Protein AF-A0A523RBZ3-F1 (afdb_monomer_lite)

pLDDT: mean 72.41, std 16.03, range [45.22, 96.12]

Radius of gyration: 31.24 Å; chains: 1; bounding box: 75×28×69 Å

Sequence (90 aa):
MTNDKTYYAVVKAYNANGVLSNPSNEASAIPSGSKQWGGPGQPSEPSTGGIFNMPSSLIATGIVIGSALLVALIISIVIWALARKRKKVK

Secondary structure (DSSP, 8-state):
--TTPPEEE----B-TT-PBPPPPPPEEE---TT-------------TT------TTTTHHHHHHHHHHHHHHHHHHHHHHHHHHHTT--

Structure (mmCIF, N/CA/C/O backbone):
data_AF-A0A523RBZ3-F1
#
_entry.id   AF-A0A523RBZ3-F1
#
loop_
_atom_site.group_PDB
_atom_site.id
_atom_site.type_symbol
_atom_site.label_atom_id
_atom_site.label_alt_id
_atom_site.label_comp_id
_atom_site.label_asym_id
_atom_site.label_entity_id
_atom_site.label_seq_id
_atom_site.pdbx_PDB_ins_code
_atom_site.Cartn_x
_atom_site.Cartn_y
_atom_site.Cartn_z
_atom_site.occupancy
_atom_site.B_iso_or_equiv
_atom_site.auth_seq_id
_atom_site.auth_comp_id
_atom_site.auth_asym_id
_atom_site.auth_atom_id
_atom_site.pdbx_PDB_model_num
ATOM 1 N N . MET A 1 1 ? 13.959 -8.395 -19.938 1.00 60.53 1 MET A N 1
ATOM 2 C CA . MET A 1 1 ? 14.607 -7.583 -18.888 1.00 60.53 1 MET A CA 1
ATOM 3 C C . MET A 1 1 ? 16.103 -7.793 -19.033 1.00 60.53 1 MET A C 1
ATOM 5 O O . MET A 1 1 ? 16.514 -8.944 -19.106 1.00 60.53 1 MET A O 1
ATOM 9 N N . THR A 1 2 ? 16.889 -6.734 -19.185 1.00 69.75 2 THR A N 1
ATOM 10 C CA . THR A 1 2 ? 18.347 -6.834 -19.317 1.00 69.75 2 THR A CA 1
ATOM 11 C C . THR A 1 2 ? 18.938 -6.680 -17.925 1.00 69.75 2 THR A C 1
ATOM 13 O O . THR A 1 2 ? 18.597 -5.724 -17.228 1.00 69.75 2 THR A O 1
ATOM 16 N N . ASN A 1 3 ? 19.776 -7.627 -17.510 1.00 70.31 3 ASN A N 1
ATOM 17 C CA . ASN A 1 3 ? 20.476 -7.526 -16.233 1.00 70.31 3 ASN A CA 1
ATOM 18 C C . ASN A 1 3 ? 21.345 -6.256 -16.196 1.00 70.31 3 ASN A C 1
ATOM 20 O O . ASN A 1 3 ? 21.751 -5.748 -17.243 1.00 70.31 3 ASN A O 1
ATOM 24 N N . ASP A 1 4 ? 21.576 -5.734 -14.992 1.00 70.50 4 ASP A N 1
ATOM 25 C CA . ASP A 1 4 ? 22.446 -4.580 -14.712 1.00 70.50 4 ASP A CA 1
ATOM 26 C C . ASP A 1 4 ? 21.985 -3.227 -15.292 1.00 70.50 4 ASP A C 1
ATOM 28 O O . ASP A 1 4 ? 22.727 -2.244 -15.276 1.00 70.50 4 ASP A O 1
ATOM 32 N N . LYS A 1 5 ? 20.731 -3.127 -15.753 1.00 80.44 5 LYS A N 1
ATOM 33 C CA . LYS A 1 5 ? 20.067 -1.834 -15.984 1.00 80.44 5 LYS A CA 1
ATOM 34 C C . LYS A 1 5 ? 19.219 -1.444 -14.779 1.00 80.44 5 LYS A C 1
ATOM 36 O O . LYS A 1 5 ? 18.465 -2.264 -14.265 1.00 80.44 5 LYS A O 1
ATOM 41 N N . THR A 1 6 ? 19.283 -0.177 -14.377 1.00 83.50 6 THR A N 1
ATOM 42 C CA . THR A 1 6 ? 18.321 0.393 -13.427 1.00 83.50 6 THR A CA 1
ATOM 43 C C . THR A 1 6 ? 16.997 0.642 -14.137 1.00 83.50 6 THR A C 1
ATOM 45 O O . THR A 1 6 ? 16.943 1.346 -15.146 1.00 83.50 6 THR A O 1
ATOM 48 N N . TYR A 1 7 ? 15.929 0.067 -13.605 1.00 85.31 7 TYR A N 1
ATOM 49 C CA . TYR A 1 7 ? 14.557 0.295 -14.033 1.00 85.31 7 TYR A CA 1
ATOM 50 C C . TYR A 1 7 ? 13.873 1.214 -13.036 1.00 85.31 7 TYR A C 1
ATOM 52 O O . TYR A 1 7 ? 14.064 1.049 -11.835 1.00 85.31 7 TYR A O 1
ATOM 60 N N . TYR A 1 8 ? 13.062 2.138 -13.544 1.00 89.06 8 TYR A N 1
ATOM 61 C CA . TYR A 1 8 ? 12.250 3.062 -12.759 1.00 89.06 8 TYR A CA 1
ATOM 62 C C . TYR A 1 8 ? 10.775 2.780 -13.045 1.00 89.06 8 TYR A C 1
ATOM 64 O O . TYR A 1 8 ? 10.397 2.570 -14.200 1.00 89.06 8 TYR A O 1
ATOM 72 N N . ALA A 1 9 ? 9.952 2.737 -12.003 1.00 87.50 9 ALA A N 1
ATOM 73 C CA . ALA A 1 9 ? 8.537 2.416 -12.088 1.00 87.50 9 ALA A CA 1
ATOM 74 C C . ALA A 1 9 ? 7.697 3.451 -11.337 1.00 87.50 9 ALA A C 1
ATOM 76 O O . ALA A 1 9 ? 8.002 3.826 -10.205 1.00 87.50 9 ALA A O 1
ATOM 77 N N . VAL A 1 10 ? 6.604 3.861 -11.979 1.00 93.06 10 VAL A N 1
ATOM 78 C CA . VAL A 1 10 ? 5.548 4.704 -11.414 1.00 93.06 10 VAL A CA 1
ATOM 79 C C . VAL A 1 10 ? 4.218 4.019 -11.698 1.00 93.06 10 VAL A C 1
ATOM 81 O O . VAL A 1 10 ? 3.996 3.520 -12.803 1.00 93.06 10 VAL A O 1
ATOM 84 N N . VAL A 1 11 ? 3.327 3.998 -10.711 1.00 92.81 11 VAL A N 1
ATOM 85 C CA . VAL A 1 11 ? 2.008 3.371 -10.814 1.00 92.81 11 VAL A CA 1
ATOM 86 C C . VAL A 1 11 ? 0.928 4.447 -10.812 1.00 92.81 11 VAL A C 1
ATOM 88 O O . VAL A 1 11 ? 1.009 5.438 -10.084 1.00 92.81 11 VAL A O 1
ATOM 91 N N . LYS A 1 12 ? -0.103 4.245 -11.635 1.00 94.31 12 LYS A N 1
ATOM 92 C CA . LYS A 1 12 ? -1.340 5.030 -11.621 1.00 94.31 12 LYS A CA 1
ATOM 93 C C . LYS A 1 12 ? -2.519 4.087 -11.437 1.00 94.31 12 LYS A C 1
ATOM 95 O O . LYS A 1 12 ? -2.555 3.028 -12.061 1.00 94.31 12 LYS A O 1
ATOM 100 N N . ALA A 1 13 ? -3.468 4.474 -10.595 1.00 91.94 13 ALA A N 1
ATOM 101 C CA . ALA A 1 13 ? -4.681 3.707 -10.354 1.00 91.94 13 ALA A CA 1
ATOM 102 C C . ALA A 1 13 ? -5.863 4.314 -11.116 1.00 91.94 13 ALA A C 1
ATOM 104 O O . ALA A 1 13 ? -5.924 5.526 -11.322 1.00 91.94 13 ALA A O 1
ATOM 105 N N . TYR A 1 14 ? -6.814 3.463 -11.493 1.00 96.12 14 TYR A N 1
ATOM 106 C CA . TYR A 1 14 ? -8.126 3.876 -11.981 1.00 96.12 14 TYR A CA 1
ATOM 107 C C . TYR A 1 14 ? -9.163 3.631 -10.886 1.00 96.12 14 TYR A C 1
ATOM 109 O O . TYR A 1 14 ? -9.134 2.590 -10.229 1.00 96.12 14 TYR A O 1
ATOM 117 N N . ASN A 1 15 ? -10.089 4.569 -10.690 1.00 89.62 15 ASN A N 1
ATOM 118 C CA . ASN A 1 15 ? -11.271 4.314 -9.868 1.00 89.62 15 ASN A CA 1
ATOM 119 C C . ASN A 1 15 ? -12.371 3.597 -10.678 1.00 89.62 15 ASN A C 1
ATOM 121 O O . ASN A 1 15 ? -12.239 3.390 -11.884 1.00 89.62 15 ASN A O 1
ATOM 125 N N . ALA A 1 16 ? -13.483 3.249 -10.024 1.00 90.88 16 ALA A N 1
ATOM 126 C CA . ALA A 1 16 ? -14.612 2.560 -10.661 1.00 90.88 16 ALA A CA 1
ATOM 127 C C . ALA A 1 16 ? -15.239 3.333 -11.840 1.00 90.88 16 ALA A C 1
ATOM 129 O O . ALA A 1 16 ? -15.871 2.730 -12.701 1.00 90.88 16 ALA A O 1
ATOM 130 N N . ASN A 1 17 ? -15.027 4.651 -11.903 1.00 92.81 17 ASN A N 1
ATOM 131 C CA . ASN A 1 17 ? -15.514 5.519 -12.974 1.00 92.81 17 ASN A CA 1
ATOM 132 C C . ASN A 1 17 ? -14.480 5.697 -14.104 1.00 92.81 17 ASN A C 1
ATOM 134 O O . ASN A 1 17 ? -14.675 6.537 -14.978 1.00 92.81 17 ASN A O 1
ATOM 138 N N . GLY A 1 18 ? -13.359 4.968 -14.073 1.00 92.19 18 GLY A N 1
ATOM 139 C CA . GLY A 1 18 ? -12.296 5.072 -15.076 1.00 92.19 18 GLY A CA 1
ATOM 140 C C . GLY A 1 18 ? -11.463 6.355 -14.981 1.00 92.19 18 GLY A C 1
ATOM 141 O O . GLY A 1 18 ? -10.747 6.686 -15.924 1.00 92.19 18 GLY A O 1
ATOM 142 N N . VAL A 1 19 ? -11.519 7.080 -13.859 1.00 93.94 19 VAL A N 1
ATOM 143 C CA . VAL A 1 19 ? -10.703 8.284 -13.641 1.00 93.94 19 VAL A CA 1
ATOM 144 C C . VAL A 1 19 ? -9.336 7.900 -13.083 1.00 93.94 19 VAL A C 1
ATOM 146 O O . VAL A 1 19 ? -9.240 7.094 -12.154 1.00 93.94 19 VAL A O 1
ATOM 149 N N . LEU A 1 20 ? -8.291 8.510 -13.644 1.00 94.50 20 LEU A N 1
ATOM 150 C CA . LEU A 1 20 ? -6.896 8.276 -13.287 1.00 94.50 20 LEU A CA 1
ATOM 151 C C . LEU A 1 20 ? -6.501 9.013 -12.001 1.00 94.50 20 LEU A C 1
ATOM 153 O O . LEU A 1 20 ? -6.818 10.190 -11.830 1.00 94.50 20 LEU A O 1
ATOM 157 N N . SER A 1 21 ? -5.749 8.348 -11.127 1.00 92.81 21 SER A N 1
ATOM 158 C CA . SER A 1 21 ? -5.120 8.982 -9.971 1.00 92.81 21 SER A CA 1
ATOM 159 C C . SER A 1 21 ? -3.915 9.840 -10.370 1.00 92.81 21 SER A C 1
ATOM 161 O O . SER A 1 21 ? -3.330 9.689 -11.450 1.00 92.81 21 SER A O 1
ATOM 163 N N . ASN A 1 22 ? -3.461 10.671 -9.430 1.00 93.31 22 ASN A N 1
ATOM 164 C CA . ASN A 1 22 ? -2.098 11.195 -9.467 1.00 93.31 22 ASN A CA 1
ATOM 165 C C . ASN A 1 22 ? -1.078 10.033 -9.470 1.00 93.31 22 ASN A C 1
ATOM 167 O O . ASN A 1 22 ? -1.386 8.952 -8.950 1.00 93.31 22 ASN A O 1
ATOM 171 N N . PRO A 1 23 ? 0.111 10.223 -10.073 1.00 91.25 23 PRO A N 1
ATOM 172 C CA . PRO A 1 23 ? 1.168 9.214 -10.066 1.00 91.25 23 PRO A CA 1
ATOM 173 C C . PRO A 1 23 ? 1.655 8.897 -8.647 1.00 91.25 23 PRO A C 1
ATOM 175 O O . PRO A 1 23 ? 1.698 9.782 -7.792 1.00 91.25 23 PRO A O 1
ATOM 178 N N . SER A 1 24 ? 2.041 7.638 -8.412 1.00 90.00 24 SER A N 1
ATOM 179 C CA . SER A 1 24 ? 2.757 7.232 -7.199 1.00 90.00 24 SER A CA 1
ATOM 180 C C . SER A 1 24 ? 4.134 7.899 -7.106 1.00 90.00 24 SER A C 1
ATOM 182 O O . SER A 1 24 ? 4.624 8.499 -8.065 1.00 90.00 24 SER A O 1
ATOM 184 N N . ASN A 1 25 ? 4.807 7.723 -5.969 1.00 89.19 25 ASN A N 1
ATOM 185 C CA . ASN A 1 25 ? 6.250 7.930 -5.904 1.00 89.19 25 ASN A CA 1
ATOM 186 C C . ASN A 1 25 ? 6.980 6.988 -6.880 1.00 89.19 25 ASN A C 1
ATOM 188 O O . ASN A 1 25 ? 6.480 5.907 -7.211 1.00 89.19 25 ASN A O 1
ATOM 192 N N . GLU A 1 26 ? 8.160 7.408 -7.331 1.00 91.50 26 GLU A N 1
ATOM 193 C CA . GLU A 1 26 ? 9.024 6.609 -8.198 1.00 91.50 26 GLU A CA 1
ATOM 194 C C . GLU A 1 26 ? 9.758 5.537 -7.381 1.00 91.50 26 GLU A C 1
ATOM 196 O O . GLU A 1 26 ? 10.297 5.815 -6.307 1.00 91.50 26 GLU A O 1
ATOM 201 N N . ALA A 1 27 ? 9.769 4.306 -7.890 1.00 86.69 27 ALA A N 1
ATOM 202 C CA . ALA A 1 27 ? 10.543 3.192 -7.353 1.00 86.69 27 ALA A CA 1
ATOM 203 C C . ALA A 1 27 ? 11.592 2.748 -8.377 1.00 86.69 27 ALA A C 1
ATOM 205 O O . ALA A 1 27 ? 11.335 2.816 -9.579 1.00 86.69 27 ALA A O 1
ATOM 206 N N . SER A 1 28 ? 12.751 2.257 -7.927 1.00 84.50 28 SER A N 1
ATOM 207 C CA . SER A 1 28 ? 13.800 1.763 -8.822 1.00 84.50 28 SER A CA 1
ATOM 208 C C . SER A 1 28 ? 14.331 0.384 -8.431 1.00 84.50 28 SER A C 1
ATOM 210 O O . SER A 1 28 ? 14.322 0.004 -7.261 1.00 84.50 28 SER A O 1
ATOM 212 N N . ALA A 1 29 ? 14.769 -0.390 -9.427 1.00 83.25 29 ALA A N 1
ATOM 213 C CA . ALA A 1 29 ? 15.330 -1.725 -9.233 1.00 83.25 29 ALA A CA 1
ATOM 214 C C . ALA A 1 29 ? 16.407 -2.043 -10.277 1.00 83.25 29 ALA A C 1
ATOM 216 O O . ALA A 1 29 ? 16.279 -1.674 -11.442 1.00 83.25 29 ALA A O 1
ATOM 217 N N . ILE A 1 30 ? 17.446 -2.775 -9.869 1.00 82.31 30 ILE A N 1
ATOM 218 C CA . ILE A 1 30 ? 18.473 -3.320 -10.766 1.00 82.31 30 ILE A CA 1
ATOM 219 C C . ILE A 1 30 ? 18.311 -4.846 -10.776 1.00 82.31 30 ILE A C 1
ATOM 221 O O . ILE A 1 30 ? 18.589 -5.487 -9.760 1.00 82.31 30 ILE A O 1
ATOM 225 N N . PRO A 1 31 ? 17.846 -5.457 -11.880 1.00 74.44 31 PRO A N 1
ATOM 226 C CA . PRO A 1 31 ? 17.775 -6.902 -12.006 1.00 74.44 31 PRO A CA 1
ATOM 227 C C . PRO A 1 31 ? 19.202 -7.442 -12.042 1.00 74.44 31 PRO A C 1
ATOM 229 O O . PRO A 1 31 ? 19.948 -7.183 -12.986 1.00 74.44 31 PRO A O 1
ATOM 232 N N . SER A 1 32 ? 19.593 -8.167 -10.999 1.00 72.44 32 SER A N 1
ATOM 233 C CA . SER A 1 32 ? 20.852 -8.907 -10.990 1.00 72.44 32 SER A CA 1
ATOM 234 C C . SER A 1 32 ? 20.568 -10.342 -11.426 1.00 72.44 32 SER A C 1
ATOM 236 O O . SER A 1 32 ? 19.713 -11.013 -10.850 1.00 72.44 32 SER A O 1
ATOM 238 N N . GLY A 1 33 ? 21.266 -10.813 -12.460 1.00 64.00 33 GLY A N 1
ATOM 239 C CA . GLY A 1 33 ? 21.025 -12.132 -13.060 1.00 64.00 33 GLY A CA 1
ATOM 240 C C . GLY A 1 33 ? 21.337 -13.323 -12.146 1.00 64.00 33 GLY A C 1
ATOM 241 O O . GLY A 1 33 ? 20.998 -14.450 -12.488 1.00 64.00 33 GLY A O 1
ATOM 242 N N . SER A 1 34 ? 21.966 -13.092 -10.991 1.00 62.78 34 SER A N 1
ATOM 243 C CA . SER A 1 34 ? 22.315 -14.123 -10.009 1.00 62.78 34 SER A CA 1
ATOM 244 C C . SER A 1 34 ? 22.865 -13.488 -8.725 1.00 62.78 34 SER A C 1
ATOM 246 O O . SER A 1 34 ? 24.071 -13.525 -8.473 1.00 62.78 34 SER A O 1
ATOM 248 N N . LYS A 1 35 ? 22.021 -12.880 -7.888 1.00 52.81 35 LYS A N 1
ATOM 249 C CA . LYS A 1 35 ? 22.422 -12.541 -6.515 1.00 52.81 35 LYS A CA 1
ATOM 250 C C . LYS A 1 35 ? 21.329 -12.930 -5.536 1.00 52.81 35 LYS A C 1
ATOM 252 O O . LYS A 1 35 ? 20.211 -12.428 -5.586 1.00 52.81 35 LYS A O 1
ATOM 257 N N . GLN A 1 36 ? 21.715 -13.885 -4.694 1.00 54.47 36 GLN A N 1
ATOM 258 C CA . GLN A 1 36 ? 21.115 -14.287 -3.433 1.00 54.47 36 GLN A CA 1
ATOM 259 C C . GLN A 1 36 ? 20.252 -13.174 -2.843 1.00 54.47 36 GLN A C 1
ATOM 261 O O . GLN A 1 36 ? 20.743 -12.068 -2.618 1.00 54.47 36 GLN A O 1
ATOM 266 N N . TRP A 1 37 ? 18.980 -13.499 -2.613 1.00 55.72 37 TRP A N 1
ATOM 267 C CA . TRP A 1 37 ? 18.048 -12.724 -1.805 1.00 55.72 37 TRP A CA 1
ATOM 268 C C . TRP A 1 37 ? 18.732 -12.377 -0.478 1.00 55.72 37 TRP A C 1
ATOM 270 O O . TRP A 1 37 ? 18.751 -13.176 0.459 1.00 55.72 37 TRP A O 1
ATOM 280 N N . GLY A 1 38 ? 19.372 -11.208 -0.422 1.00 58.50 38 GLY A N 1
ATOM 281 C CA . GLY A 1 38 ? 19.669 -10.548 0.835 1.00 58.50 38 GLY A CA 1
ATOM 282 C C . GLY A 1 38 ? 18.303 -10.279 1.427 1.00 58.50 38 GLY A C 1
ATOM 283 O O . GLY A 1 38 ? 17.522 -9.565 0.798 1.00 58.50 38 GLY A O 1
ATOM 284 N N . GLY A 1 39 ? 17.986 -10.977 2.522 1.00 58.81 39 GLY A N 1
ATOM 285 C CA . GLY A 1 39 ? 16.665 -10.970 3.146 1.00 58.81 39 GLY A CA 1
ATOM 286 C C . GLY A 1 39 ? 16.080 -9.561 3.217 1.00 58.81 39 GLY A C 1
ATOM 287 O O . GLY A 1 39 ? 16.853 -8.601 3.243 1.00 58.81 39 GLY A O 1
ATOM 288 N N . PRO A 1 40 ? 14.741 -9.429 3.216 1.00 61.88 40 PRO A N 1
ATOM 289 C CA . PRO A 1 40 ? 14.088 -8.133 3.103 1.00 61.88 40 PRO A CA 1
ATOM 290 C C . PRO A 1 40 ? 14.746 -7.174 4.090 1.00 61.88 40 PRO A C 1
ATOM 292 O O . PRO A 1 40 ? 14.760 -7.443 5.293 1.00 61.88 40 PRO A O 1
ATOM 295 N N . GLY A 1 41 ? 15.368 -6.112 3.562 1.00 57.88 41 GLY A N 1
ATOM 296 C CA . GLY A 1 41 ? 15.900 -5.042 4.395 1.00 57.88 41 GLY A CA 1
ATOM 297 C C . GLY A 1 41 ? 14.796 -4.656 5.363 1.00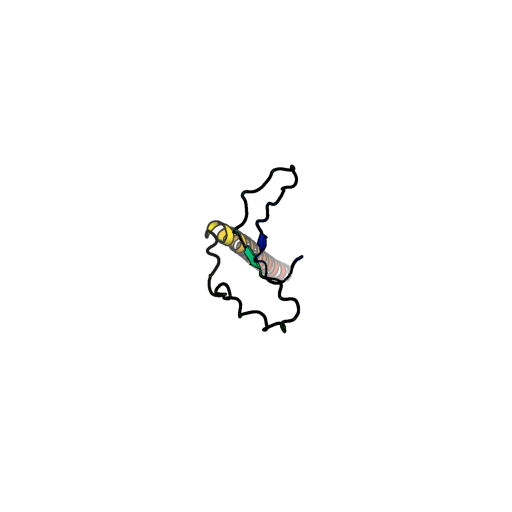 57.88 41 GLY A C 1
ATOM 298 O O . GLY A 1 41 ? 13.654 -4.497 4.927 1.00 57.88 41 GLY A O 1
ATOM 299 N N . GLN A 1 42 ? 15.116 -4.645 6.659 1.00 54.97 42 GLN A N 1
ATOM 300 C CA . GLN A 1 42 ? 14.140 -4.449 7.723 1.00 54.97 42 GLN A CA 1
ATOM 301 C C . GLN A 1 42 ? 13.235 -3.274 7.336 1.00 54.97 42 GLN A C 1
ATOM 303 O O . GLN A 1 42 ? 13.747 -2.158 7.194 1.00 54.97 42 GLN A O 1
ATOM 308 N N . PRO A 1 43 ? 11.930 -3.506 7.102 1.00 59.66 43 PRO A N 1
ATOM 309 C CA . PRO A 1 43 ? 11.004 -2.413 6.894 1.00 59.66 43 PRO A CA 1
ATOM 310 C C . PRO A 1 43 ? 11.171 -1.481 8.086 1.00 59.66 43 PRO A C 1
ATOM 312 O O . PRO A 1 43 ? 11.165 -1.938 9.231 1.00 59.66 43 PRO A O 1
ATOM 315 N N . SER A 1 44 ? 11.358 -0.188 7.846 1.00 60.16 44 SER A N 1
ATOM 316 C CA . SER A 1 44 ? 11.055 0.781 8.886 1.00 60.16 44 SER A CA 1
ATOM 317 C C . SER A 1 44 ? 9.583 0.565 9.211 1.00 60.16 44 SER A C 1
ATOM 319 O O . SER A 1 44 ? 8.710 0.927 8.422 1.00 60.16 44 SER A O 1
ATOM 321 N N . GLU A 1 45 ? 9.312 -0.134 10.314 1.00 60.12 45 GLU A N 1
ATOM 322 C CA . GLU A 1 45 ? 7.950 -0.316 10.782 1.00 60.12 45 GLU A CA 1
ATOM 323 C C . GLU A 1 45 ? 7.335 1.085 10.887 1.00 60.12 45 GLU A C 1
ATOM 325 O O . GLU A 1 45 ? 7.949 1.970 11.501 1.00 60.12 45 GLU A O 1
ATOM 330 N N . PRO A 1 46 ? 6.159 1.344 10.284 1.00 60.28 46 PRO A N 1
ATOM 331 C CA . PRO A 1 46 ? 5.385 2.492 10.722 1.00 60.28 46 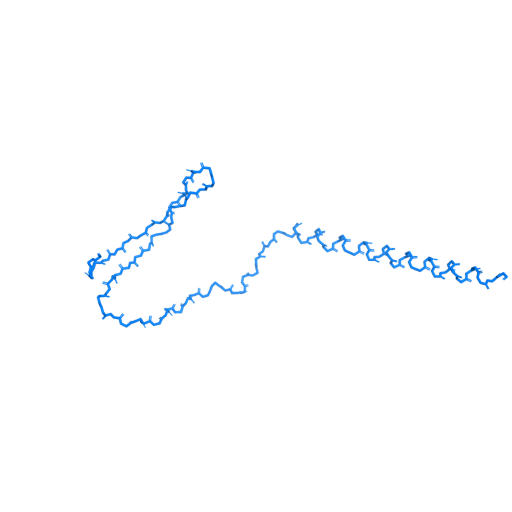PRO A CA 1
ATOM 332 C C . PRO A 1 46 ? 5.220 2.299 12.225 1.00 60.28 46 PRO A C 1
ATOM 334 O O . PRO A 1 46 ? 4.826 1.213 12.649 1.00 60.28 46 PRO A O 1
ATOM 337 N N . SER A 1 47 ? 5.612 3.283 13.037 1.00 59.09 47 SER A N 1
ATOM 338 C CA . SER A 1 47 ? 5.573 3.100 14.481 1.00 59.09 47 SER A CA 1
ATOM 339 C C . SER A 1 47 ? 4.163 2.653 14.871 1.00 59.09 47 SER A C 1
ATOM 341 O O . SER A 1 47 ? 3.190 3.391 14.735 1.00 59.09 47 SER A O 1
ATOM 343 N N . THR A 1 48 ? 4.043 1.426 15.377 1.00 49.56 48 THR A N 1
ATOM 344 C CA . THR A 1 48 ? 2.782 0.889 15.914 1.00 49.56 48 THR A CA 1
ATOM 345 C C . THR A 1 48 ? 2.249 1.767 17.066 1.00 49.56 48 THR A C 1
ATOM 347 O O . THR A 1 48 ? 1.114 1.618 17.502 1.00 49.56 48 THR A O 1
ATOM 350 N N . GLY A 1 49 ? 3.051 2.732 17.541 1.00 48.22 49 GLY A N 1
ATOM 351 C CA . GLY A 1 49 ? 2.698 3.753 18.528 1.00 48.22 49 GLY A CA 1
ATOM 352 C C . GLY A 1 49 ? 2.038 5.028 17.984 1.00 48.22 49 GLY A C 1
ATOM 353 O O . GLY A 1 49 ? 1.716 5.911 18.777 1.00 48.22 49 GLY A O 1
ATOM 354 N N . GLY A 1 50 ? 1.816 5.163 16.675 1.00 51.78 50 GLY A N 1
ATOM 355 C CA . GLY A 1 50 ? 0.974 6.230 16.143 1.00 51.78 50 GLY A CA 1
ATOM 356 C C . GLY A 1 50 ? -0.495 5.929 16.425 1.00 51.78 50 GLY A C 1
ATOM 357 O O . GLY A 1 50 ? -1.161 5.314 15.596 1.00 51.78 50 GLY A O 1
ATOM 358 N N . ILE A 1 51 ? -1.018 6.344 17.585 1.00 58.25 51 ILE A N 1
ATOM 359 C CA . ILE A 1 51 ? -2.466 6.333 17.829 1.00 58.25 51 ILE A CA 1
ATOM 360 C C . ILE A 1 51 ? -3.094 7.137 16.688 1.00 58.25 51 ILE A C 1
ATOM 362 O O . ILE A 1 51 ? -2.840 8.335 16.562 1.00 58.25 51 ILE A O 1
ATOM 366 N N . PHE A 1 52 ? -3.879 6.474 15.836 1.00 60.34 52 PHE A N 1
ATOM 367 C CA . PHE A 1 52 ? -4.718 7.140 14.847 1.00 60.34 52 PHE A CA 1
ATOM 368 C C . PHE A 1 52 ? -5.572 8.161 15.604 1.00 60.34 52 PHE A C 1
ATOM 370 O O . PHE A 1 52 ? -6.512 7.791 16.309 1.00 60.34 52 PHE A O 1
ATOM 377 N N . ASN A 1 53 ? -5.221 9.444 15.509 1.00 59.12 53 ASN A N 1
ATOM 378 C CA . ASN A 1 53 ? -5.978 10.518 16.133 1.00 59.12 53 ASN A CA 1
ATOM 379 C C . ASN A 1 53 ? -7.263 10.724 15.324 1.00 59.12 53 ASN A C 1
ATOM 381 O O . ASN A 1 53 ? -7.350 11.609 14.474 1.00 59.12 53 ASN A O 1
ATOM 385 N N . MET A 1 54 ? -8.243 9.844 15.533 1.00 58.03 54 MET A N 1
ATOM 386 C CA . MET A 1 54 ? -9.589 10.054 15.025 1.00 58.03 54 MET A CA 1
ATOM 387 C C . MET A 1 54 ? -10.180 11.278 15.733 1.00 58.03 54 MET A C 1
ATOM 389 O O . MET A 1 54 ? -10.015 11.411 16.948 1.00 58.03 54 MET A O 1
ATOM 393 N N . PRO A 1 55 ? -10.880 12.174 15.017 1.00 55.91 55 PRO A N 1
ATOM 394 C CA . PRO A 1 55 ? -11.605 13.255 15.665 1.00 55.91 55 PRO A CA 1
ATOM 395 C C . PRO A 1 55 ? -12.561 12.648 16.697 1.00 55.91 55 PRO A C 1
ATOM 397 O O . PRO A 1 55 ? -13.313 11.714 16.407 1.00 55.91 55 PRO A O 1
ATOM 400 N N . SER A 1 56 ? -12.529 13.179 17.916 1.00 57.06 56 SER A N 1
ATOM 401 C CA . SER A 1 56 ? -13.293 12.707 19.079 1.00 57.06 56 SER A CA 1
ATOM 402 C C . SER A 1 56 ? -14.814 12.665 18.858 1.00 57.06 56 SER A C 1
ATOM 404 O O . SER A 1 56 ? -15.531 12.038 19.636 1.00 57.06 56 SER A O 1
ATOM 406 N N . SER A 1 57 ? -15.315 13.247 17.765 1.00 56.19 57 SER A N 1
ATOM 407 C CA . SER A 1 57 ? -16.708 13.148 17.332 1.00 56.19 57 SER A CA 1
ATOM 408 C C . SER A 1 57 ? -17.139 11.740 16.890 1.00 56.19 57 SER A C 1
ATOM 410 O O . SER A 1 57 ? -18.322 11.431 17.017 1.00 56.19 57 SER A O 1
ATOM 412 N N . LEU A 1 58 ? -16.231 10.868 16.420 1.00 52.16 58 LEU A N 1
ATOM 413 C CA . LEU A 1 58 ? -16.597 9.497 16.010 1.00 52.16 58 LEU A CA 1
ATOM 414 C C . LEU A 1 58 ? -16.697 8.510 17.185 1.00 52.16 58 LEU A C 1
ATOM 416 O O . LEU A 1 58 ? -17.470 7.559 17.123 1.00 52.16 58 LEU A O 1
ATOM 420 N N . ILE A 1 59 ? -15.940 8.727 18.262 1.00 50.12 59 ILE A N 1
ATOM 421 C CA . ILE A 1 59 ? -15.913 7.823 19.428 1.00 50.12 59 ILE A CA 1
ATOM 422 C C . ILE A 1 59 ? -17.034 8.185 20.421 1.00 50.12 59 ILE A C 1
ATOM 424 O O . ILE A 1 59 ? -17.598 7.313 21.085 1.00 50.12 59 ILE A O 1
ATOM 428 N N . ALA A 1 60 ? -17.422 9.464 20.478 1.00 45.22 60 ALA A N 1
ATOM 429 C CA . ALA A 1 60 ? -18.424 9.971 21.414 1.00 45.22 60 ALA A CA 1
ATOM 430 C C . ALA A 1 60 ? -19.856 9.457 21.164 1.00 45.22 60 ALA A C 1
ATOM 432 O O . ALA A 1 60 ? -20.676 9.483 22.078 1.00 45.22 60 ALA A O 1
ATOM 433 N N . THR A 1 61 ? -20.182 8.957 19.970 1.00 50.84 61 THR A N 1
ATOM 434 C CA . THR A 1 61 ? -21.543 8.478 19.660 1.00 50.84 61 THR A CA 1
ATOM 435 C C . THR A 1 61 ? -21.741 6.983 19.924 1.00 50.84 61 THR A C 1
ATOM 437 O O . THR A 1 61 ? -22.862 6.565 20.207 1.00 50.84 61 THR A O 1
ATOM 440 N N . GLY A 1 62 ? -20.676 6.172 19.917 1.00 47.66 62 GLY A N 1
ATOM 441 C CA . GLY A 1 62 ? -20.772 4.721 20.129 1.00 47.66 62 GLY A CA 1
ATOM 442 C C . GLY A 1 62 ? -20.952 4.306 21.594 1.00 47.66 62 GLY A C 1
ATOM 443 O O . GLY A 1 62 ? -21.718 3.392 21.895 1.00 47.66 62 GLY A O 1
ATOM 444 N N . ILE A 1 63 ? -20.290 4.997 22.527 1.00 51.53 63 ILE A N 1
ATOM 445 C CA . ILE A 1 63 ? -20.303 4.644 23.961 1.00 51.53 63 ILE A CA 1
ATOM 446 C C . ILE A 1 63 ? -21.576 5.155 24.665 1.00 51.53 63 ILE A C 1
ATOM 448 O O . ILE A 1 63 ? -22.075 4.520 25.595 1.00 51.53 63 ILE A O 1
ATOM 452 N N . VAL A 1 64 ? -22.150 6.272 24.205 1.00 51.56 64 VAL A N 1
ATOM 453 C CA . VAL A 1 64 ? -23.293 6.929 24.868 1.00 51.56 64 VAL A CA 1
ATOM 454 C C . VAL A 1 64 ? -24.615 6.182 24.648 1.00 51.56 64 VAL A C 1
ATOM 456 O O . VAL A 1 64 ? -25.456 6.141 25.544 1.00 51.56 64 VAL A O 1
ATOM 459 N N . ILE A 1 65 ? -24.803 5.525 23.499 1.00 56.00 65 ILE A N 1
ATOM 460 C CA . ILE A 1 65 ? -26.036 4.762 23.228 1.00 56.00 65 ILE A CA 1
ATOM 461 C C . ILE A 1 65 ? -26.076 3.473 24.068 1.00 56.00 65 ILE A C 1
ATOM 463 O O .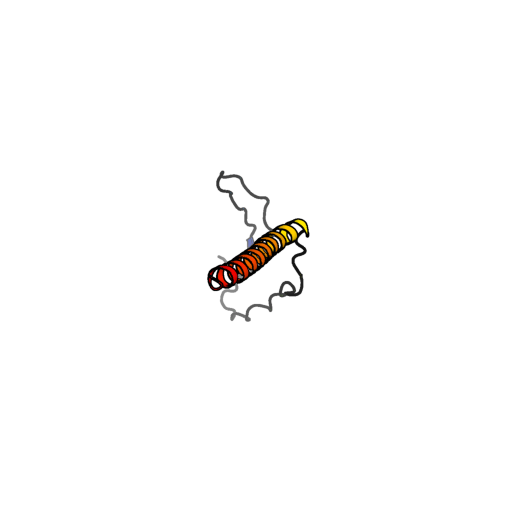 ILE A 1 65 ? -27.130 3.099 24.586 1.00 56.00 65 ILE A O 1
ATOM 467 N N . GLY A 1 66 ? -24.925 2.820 24.268 1.00 56.22 66 GLY A N 1
ATOM 468 C CA . GLY A 1 66 ? -24.834 1.597 25.070 1.00 56.22 66 GLY A CA 1
ATOM 469 C C . GLY A 1 66 ? -25.178 1.811 26.548 1.00 56.22 66 GLY A C 1
ATOM 470 O O . GLY A 1 66 ? -25.882 0.993 27.143 1.00 56.22 66 GLY A O 1
ATOM 471 N N . SER A 1 67 ? -24.739 2.927 27.143 1.00 62.47 67 SER A N 1
ATOM 472 C CA . SER A 1 67 ? -24.986 3.210 28.564 1.00 62.47 67 SER A CA 1
ATOM 473 C C . SER A 1 67 ? -26.448 3.563 28.855 1.00 62.47 67 SER A C 1
ATOM 475 O O . SER A 1 67 ? -26.999 3.079 29.845 1.00 62.47 67 SER A O 1
ATOM 477 N N . ALA A 1 68 ? -27.117 4.324 27.983 1.00 65.81 68 ALA A N 1
ATOM 478 C CA . ALA A 1 68 ? -28.527 4.679 28.162 1.00 65.81 68 ALA A CA 1
ATOM 479 C C . ALA A 1 68 ? -29.454 3.447 28.134 1.00 65.81 68 ALA A C 1
ATOM 481 O O . ALA A 1 68 ? -30.353 3.327 28.970 1.00 65.81 68 ALA A O 1
ATO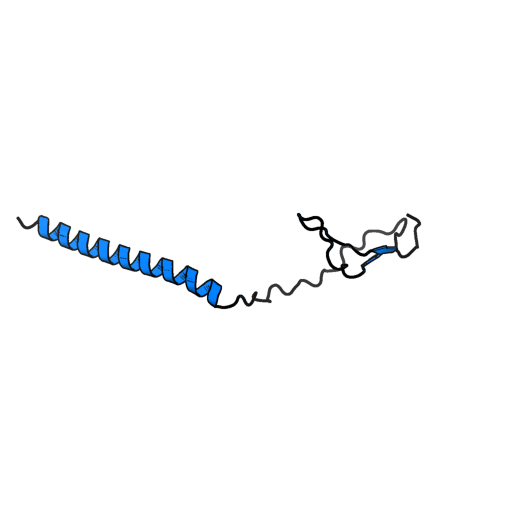M 482 N N . LEU A 1 69 ? -29.202 2.495 27.224 1.00 71.62 69 LEU A N 1
ATOM 483 C CA . LEU A 1 69 ? -29.961 1.241 27.147 1.00 71.62 69 LEU A CA 1
ATOM 484 C C . LEU A 1 69 ? -29.735 0.354 28.378 1.00 71.62 69 LEU A C 1
ATOM 48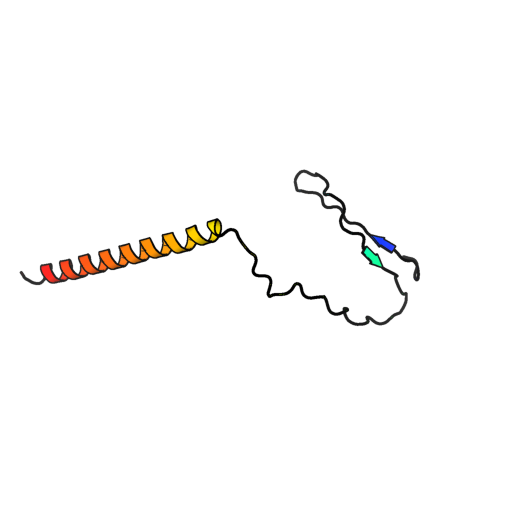6 O O . LEU A 1 69 ? -30.689 -0.223 28.904 1.00 71.62 69 LEU A O 1
ATOM 490 N N . LEU A 1 70 ? -28.496 0.285 28.876 1.00 77.00 70 LEU A N 1
ATOM 491 C CA . LEU A 1 70 ? -28.164 -0.472 30.084 1.00 77.00 70 LEU A CA 1
ATOM 492 C C . LEU A 1 70 ? -28.886 0.094 31.318 1.00 77.00 70 LEU A C 1
ATOM 494 O O . LEU A 1 70 ? -29.497 -0.659 32.076 1.00 77.00 70 LEU A O 1
ATOM 498 N N . VAL A 1 71 ? -28.866 1.420 31.499 1.00 83.06 71 VAL A N 1
ATOM 499 C CA . VAL A 1 71 ? -29.534 2.091 32.628 1.00 83.06 71 VAL A CA 1
ATOM 500 C C . VAL A 1 71 ? -31.050 1.878 32.574 1.00 83.06 71 VAL A C 1
ATOM 502 O O . VAL A 1 71 ? -31.654 1.520 33.587 1.00 83.06 71 VAL A O 1
ATOM 505 N N . ALA A 1 72 ? -31.667 2.019 31.396 1.00 82.31 72 ALA A N 1
ATOM 506 C CA . ALA A 1 72 ? -33.100 1.782 31.222 1.00 82.31 72 ALA A CA 1
ATOM 507 C C . ALA A 1 72 ? -33.502 0.328 31.545 1.00 82.31 72 ALA A C 1
ATOM 509 O O . ALA A 1 72 ? -34.524 0.096 32.199 1.00 82.31 72 ALA A O 1
ATOM 510 N N . LEU A 1 73 ? -32.683 -0.654 31.148 1.00 88.31 73 LEU A N 1
ATOM 511 C CA . LEU A 1 73 ? -32.926 -2.069 31.432 1.00 88.31 73 LEU A CA 1
ATOM 512 C C . LEU A 1 73 ? -32.848 -2.371 32.937 1.00 88.31 73 LEU A C 1
ATOM 514 O O . LEU A 1 73 ? -33.723 -3.055 33.469 1.00 88.31 73 LEU A O 1
ATOM 518 N N . ILE A 1 74 ? -31.862 -1.806 33.642 1.00 88.88 74 ILE A N 1
ATOM 519 C CA . ILE A 1 74 ? -31.726 -1.962 35.099 1.00 88.88 74 ILE A CA 1
ATOM 520 C C . ILE A 1 74 ? -32.953 -1.389 35.822 1.00 88.88 74 ILE A C 1
ATOM 522 O O . ILE A 1 74 ? -33.541 -2.069 36.665 1.00 88.88 74 ILE A O 1
ATOM 526 N N . ILE A 1 75 ? -33.385 -0.174 35.468 1.00 91.50 75 ILE A N 1
ATOM 527 C CA . ILE A 1 75 ? -34.562 0.467 36.079 1.00 91.50 75 ILE A CA 1
ATOM 528 C C . ILE A 1 75 ? -35.819 -0.388 35.858 1.00 91.50 75 ILE A C 1
ATOM 530 O O . ILE A 1 75 ? -36.579 -0.628 36.799 1.00 91.50 75 ILE A O 1
ATOM 534 N N . SER A 1 76 ? -36.013 -0.906 34.642 1.00 89.44 76 SER A N 1
ATOM 535 C CA . SER A 1 76 ? -37.158 -1.760 34.307 1.00 89.44 76 SER A CA 1
ATOM 536 C C . SER A 1 76 ? -37.189 -3.051 35.138 1.00 89.44 76 SER A C 1
ATOM 538 O O . SER A 1 76 ? -38.231 -3.415 35.691 1.00 89.44 76 SER A O 1
ATOM 540 N N . ILE A 1 77 ? -36.036 -3.704 35.328 1.00 92.00 77 ILE A N 1
ATOM 541 C CA . ILE A 1 77 ? -35.911 -4.915 36.156 1.00 92.00 77 ILE A CA 1
ATOM 542 C C . ILE A 1 77 ? -36.248 -4.624 37.623 1.00 92.00 77 ILE A C 1
ATOM 544 O O . ILE A 1 77 ? -36.953 -5.411 38.260 1.00 92.00 77 ILE A O 1
ATOM 548 N N . VAL A 1 78 ? -35.790 -3.491 38.163 1.00 92.44 78 VAL A N 1
ATOM 549 C CA . VAL A 1 78 ? -36.066 -3.093 39.553 1.00 92.44 78 VAL A CA 1
ATOM 550 C C . VAL A 1 78 ? -37.557 -2.829 39.763 1.00 92.44 78 VAL A C 1
ATOM 552 O O . VAL A 1 78 ? -38.147 -3.362 40.708 1.00 92.44 78 VAL A O 1
ATOM 555 N N . ILE A 1 79 ? -38.190 -2.071 38.862 1.00 90.75 79 ILE A N 1
ATOM 556 C CA . ILE A 1 79 ? -39.636 -1.807 38.910 1.00 90.75 79 ILE A CA 1
ATOM 557 C C . ILE A 1 79 ? -40.414 -3.126 38.847 1.00 90.75 79 ILE A C 1
ATOM 559 O O . ILE A 1 79 ? -41.304 -3.366 39.669 1.00 90.75 79 ILE A O 1
ATOM 563 N N . TRP A 1 80 ? -40.051 -4.018 37.923 1.00 89.19 80 TRP A N 1
ATOM 564 C CA . TRP A 1 80 ? -40.691 -5.324 37.784 1.00 89.19 80 TRP A CA 1
ATOM 565 C C . TRP A 1 80 ? -40.528 -6.199 39.036 1.00 89.19 80 TRP A C 1
ATOM 567 O O . TRP A 1 80 ? -41.501 -6.796 39.504 1.00 89.19 80 TRP A O 1
ATOM 577 N N . ALA A 1 81 ? -39.333 -6.245 39.632 1.00 88.06 81 ALA A N 1
ATOM 578 C CA . ALA A 1 81 ? -39.063 -7.025 40.838 1.00 88.06 81 ALA A CA 1
ATOM 579 C C . ALA A 1 81 ? -39.878 -6.526 42.044 1.00 88.06 81 ALA A C 1
ATOM 581 O O . ALA A 1 81 ? -40.443 -7.330 42.795 1.00 88.06 81 ALA A O 1
ATOM 582 N N . LEU A 1 82 ? -39.992 -5.204 42.205 1.00 82.88 82 LEU A N 1
ATOM 583 C CA . LEU A 1 82 ? -40.819 -4.589 43.244 1.00 82.88 82 LEU A CA 1
ATOM 584 C C . LEU A 1 82 ? -42.311 -4.868 43.013 1.00 82.88 82 LEU A C 1
ATOM 586 O O . LEU A 1 82 ? -43.016 -5.259 43.947 1.00 82.88 82 LEU A O 1
ATOM 590 N N . ALA A 1 83 ? -42.792 -4.753 41.773 1.00 83.19 83 ALA A N 1
ATOM 591 C CA . ALA A 1 83 ? -44.177 -5.062 41.421 1.00 83.19 83 ALA A CA 1
ATOM 592 C C . ALA A 1 83 ? -44.520 -6.546 41.650 1.00 83.19 83 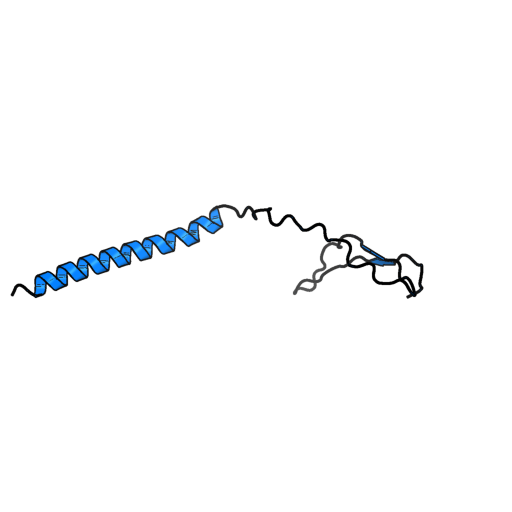ALA A C 1
ATOM 594 O O . ALA A 1 83 ? -45.595 -6.869 42.159 1.00 83.19 83 ALA A O 1
ATOM 595 N N . ARG A 1 84 ? -43.593 -7.462 41.340 1.00 83.12 84 ARG A N 1
ATOM 596 C CA . ARG A 1 84 ? -43.765 -8.906 41.561 1.00 83.12 84 ARG A CA 1
ATOM 597 C C . ARG A 1 84 ? -43.880 -9.251 43.043 1.00 83.12 84 ARG A C 1
ATOM 599 O O . ARG A 1 84 ? -44.676 -10.121 43.393 1.00 83.12 84 ARG A O 1
ATOM 606 N N . LYS A 1 85 ? -43.130 -8.567 43.914 1.00 74.88 85 LYS A N 1
ATOM 607 C CA . LYS A 1 85 ? -43.244 -8.741 45.371 1.00 74.88 85 LYS A CA 1
ATOM 608 C C . LYS A 1 85 ? -44.584 -8.233 45.903 1.00 74.88 85 LYS A C 1
ATOM 610 O O . LYS A 1 85 ? -45.205 -8.927 46.700 1.00 74.88 85 LYS A O 1
ATOM 615 N N . ARG A 1 86 ? -45.083 -7.093 45.408 1.00 66.62 86 ARG A N 1
ATOM 616 C CA . ARG A 1 86 ? -46.389 -6.544 45.828 1.00 66.62 86 ARG A CA 1
ATOM 617 C C . ARG A 1 86 ? -47.579 -7.440 45.469 1.00 66.62 86 ARG A C 1
ATOM 619 O O . ARG A 1 86 ? -48.565 -7.441 46.191 1.00 66.62 86 ARG A O 1
ATOM 626 N N . LYS A 1 87 ? -47.485 -8.245 44.404 1.00 58.72 87 LYS A N 1
ATOM 627 C CA . LYS A 1 87 ? -48.545 -9.199 44.018 1.00 58.72 87 LYS A CA 1
ATOM 628 C C . LYS A 1 87 ? -48.624 -10.457 44.893 1.00 58.72 87 LYS A C 1
ATOM 630 O O . LYS A 1 87 ? -49.598 -11.185 44.776 1.00 58.72 87 LYS A O 1
ATOM 635 N N . LYS A 1 88 ? -47.629 -10.720 45.748 1.00 56.66 88 LYS A N 1
ATOM 636 C CA . LYS A 1 88 ? -47.617 -11.873 46.668 1.00 56.66 88 LYS A CA 1
ATOM 637 C C . LYS A 1 88 ? -48.155 -11.553 48.073 1.00 56.66 88 LYS A C 1
ATOM 639 O O . LYS A 1 88 ? -48.065 -12.405 48.945 1.00 56.66 88 LYS A O 1
ATOM 644 N N . VAL A 1 89 ? -48.674 -10.340 48.297 1.00 59.25 89 VAL A N 1
ATOM 645 C CA . VAL A 1 89 ? -49.236 -9.886 49.588 1.00 59.25 89 VAL A CA 1
ATOM 646 C C . VAL A 1 89 ? -50.757 -9.712 49.479 1.00 59.25 89 VAL A C 1
ATOM 648 O O . VAL A 1 89 ? -51.315 -8.693 49.874 1.00 59.25 89 VAL A O 1
ATOM 651 N N . LYS A 1 90 ? -51.436 -10.686 48.876 1.00 51.47 90 LYS A N 1
ATOM 652 C CA . LYS A 1 90 ? -52.894 -10.799 48.918 1.00 51.47 90 LYS A CA 1
ATOM 653 C C . LYS A 1 90 ? -53.267 -12.212 49.313 1.00 51.47 90 LYS A C 1
ATOM 655 O O . LYS A 1 90 ? -52.607 -13.130 48.778 1.00 51.47 90 LYS A O 1
#

Foldseek 3Di:
DDAQDKDKDWDWDADPVRDIDDIDDIDIDGDHPDDDCPDDDPPPPPPPPPPPPDPPVVVVVPVVVVVVVVVVVVVVVVVVVVVVVVVVPD